Protein AF-A0A6H9RN89-F1 (afdb_monomer_lite)

Structure (mmCIF, N/CA/C/O backbone):
data_AF-A0A6H9RN89-F1
#
_entry.id   AF-A0A6H9RN89-F1
#
loop_
_atom_site.group_PDB
_atom_site.id
_atom_site.type_symbol
_atom_site.label_atom_id
_atom_site.label_alt_id
_atom_site.label_comp_id
_atom_site.label_asym_id
_atom_site.label_entity_id
_atom_site.label_seq_id
_atom_site.pdbx_PDB_ins_code
_atom_site.Cartn_x
_atom_site.Cartn_y
_atom_site.Cartn_z
_atom_site.occupancy
_atom_site.B_iso_or_equiv
_atom_site.auth_seq_id
_atom_site.auth_comp_id
_atom_site.auth_asym_id
_atom_site.auth_atom_id
_atom_site.pdbx_PDB_model_num
ATOM 1 N N . ILE A 1 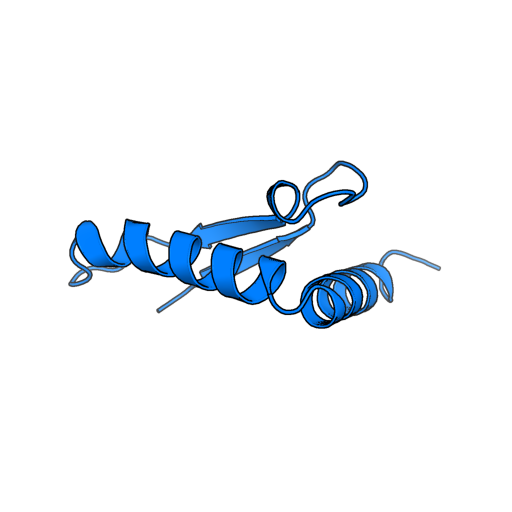1 ? -12.360 -4.880 6.805 1.00 70.31 1 ILE A N 1
ATOM 2 C CA . ILE A 1 1 ? -11.126 -4.091 6.612 1.00 70.31 1 ILE A CA 1
ATOM 3 C C . ILE A 1 1 ? -11.114 -3.617 5.177 1.00 70.31 1 ILE A C 1
ATOM 5 O O . ILE A 1 1 ? -11.173 -4.462 4.296 1.00 70.31 1 ILE A O 1
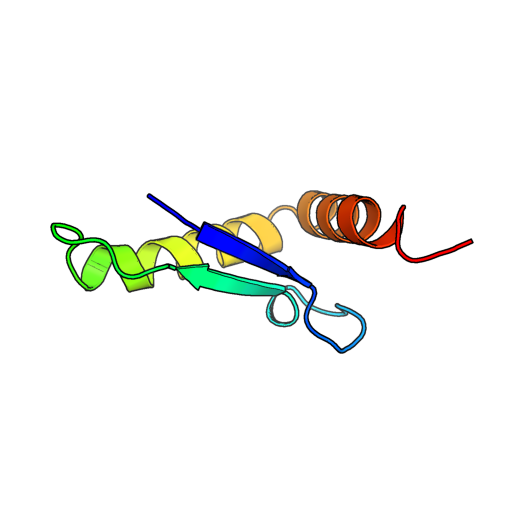ATOM 9 N N . ARG A 1 2 ? -11.169 -2.299 4.951 1.00 75.19 2 ARG A N 1
ATOM 10 C CA . ARG A 1 2 ? -11.074 -1.706 3.609 1.00 75.19 2 ARG A CA 1
ATOM 11 C C . ARG A 1 2 ? -9.771 -0.923 3.518 1.00 75.19 2 ARG A C 1
ATOM 13 O O . ARG A 1 2 ? -9.506 -0.067 4.359 1.00 75.19 2 ARG A O 1
ATOM 20 N N . LEU A 1 3 ? -8.974 -1.276 2.523 1.00 76.81 3 LEU A N 1
ATOM 21 C CA . LEU A 1 3 ? -7.672 -0.707 2.220 1.00 76.81 3 LEU A CA 1
ATOM 22 C C . LEU A 1 3 ? -7.710 -0.335 0.740 1.00 76.81 3 LEU A C 1
ATOM 24 O O . LEU A 1 3 ? -7.981 -1.208 -0.084 1.00 76.81 3 LEU A O 1
ATOM 28 N N . SER A 1 4 ? -7.448 0.927 0.432 1.00 76.62 4 SER A N 1
ATOM 29 C CA . SER A 1 4 ? -7.261 1.394 -0.937 1.00 76.62 4 SER A CA 1
ATOM 30 C C . SER A 1 4 ? -5.767 1.521 -1.193 1.00 76.62 4 SER A C 1
ATOM 32 O O . SER A 1 4 ? -5.041 2.113 -0.391 1.00 76.62 4 SER A O 1
ATOM 34 N N . VAL A 1 5 ? -5.302 0.917 -2.280 1.00 74.56 5 VAL A N 1
ATOM 35 C CA . VAL A 1 5 ? -3.918 1.018 -2.739 1.00 74.56 5 VAL A CA 1
ATOM 36 C C . VAL A 1 5 ? -3.986 1.526 -4.161 1.00 74.56 5 VAL A C 1
ATOM 38 O O . VAL A 1 5 ? -4.534 0.845 -5.020 1.00 74.56 5 VAL A O 1
ATOM 41 N N . GLU A 1 6 ? -3.474 2.727 -4.383 1.00 73.31 6 GLU A N 1
ATOM 42 C CA . GLU A 1 6 ? -3.508 3.385 -5.682 1.00 73.31 6 GLU A CA 1
ATOM 43 C C . GLU A 1 6 ? -2.118 3.931 -6.011 1.00 73.31 6 GLU A C 1
ATOM 45 O O . GLU A 1 6 ? -1.391 4.382 -5.115 1.00 73.31 6 GLU A O 1
ATOM 50 N N . PRO A 1 7 ? -1.701 3.894 -7.282 1.00 73.62 7 PRO A N 1
ATOM 51 C CA . PRO A 1 7 ? -0.516 4.619 -7.693 1.00 73.62 7 PRO A CA 1
ATOM 52 C C . PRO A 1 7 ? -0.771 6.122 -7.547 1.00 73.62 7 PRO A C 1
ATOM 54 O O . PRO A 1 7 ? -1.848 6.633 -7.847 1.00 73.62 7 PRO A O 1
ATOM 57 N N . GLY A 1 8 ? 0.224 6.842 -7.046 1.00 67.19 8 GLY A N 1
ATOM 58 C CA . GLY A 1 8 ? 0.190 8.292 -6.972 1.00 67.19 8 GLY A CA 1
A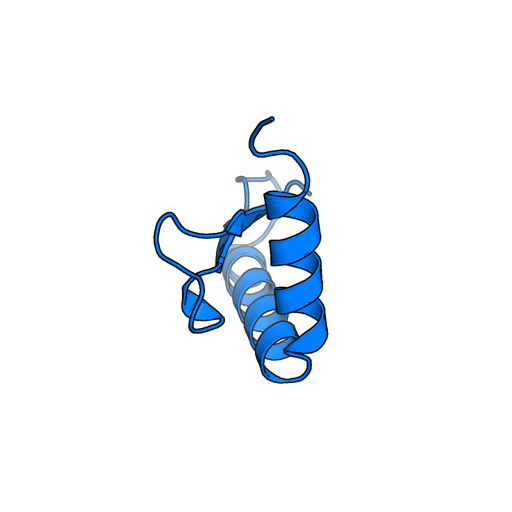TOM 59 C C . GLY A 1 8 ? 0.188 8.906 -8.367 1.00 67.19 8 GLY A C 1
ATOM 60 O O . GLY A 1 8 ? 0.624 8.298 -9.337 1.00 67.19 8 GLY A O 1
ATOM 61 N N . TYR A 1 9 ? -0.281 10.148 -8.447 1.00 58.19 9 TYR A N 1
ATOM 62 C CA . TYR A 1 9 ? -0.447 10.878 -9.707 1.00 58.19 9 TYR A CA 1
ATOM 63 C C . TYR A 1 9 ? 0.858 11.063 -10.508 1.00 58.19 9 TYR A C 1
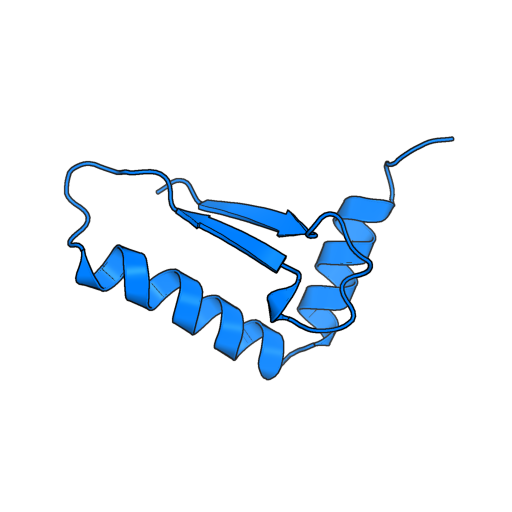ATOM 65 O O . TYR A 1 9 ? 0.825 11.260 -11.718 1.00 58.19 9 TYR A O 1
ATOM 73 N N . ASN A 1 10 ? 2.012 10.997 -9.840 1.00 57.16 10 ASN A N 1
ATOM 74 C CA . ASN A 1 10 ? 3.321 11.062 -10.482 1.00 57.16 10 ASN A CA 1
ATOM 75 C C . ASN A 1 10 ? 3.857 9.649 -10.718 1.00 57.16 10 ASN A C 1
ATOM 77 O O . ASN A 1 10 ? 3.730 8.805 -9.832 1.00 57.16 10 ASN A O 1
ATOM 81 N N . GLU A 1 11 ? 4.526 9.447 -11.862 1.00 57.59 11 GLU A N 1
ATOM 82 C CA . GLU A 1 11 ? 5.290 8.238 -12.203 1.00 57.59 11 GLU A CA 1
ATOM 83 C C . GLU A 1 11 ? 5.948 7.655 -10.942 1.00 57.59 11 GLU A C 1
ATOM 85 O O . GLU A 1 11 ? 6.769 8.314 -10.287 1.00 57.59 11 GLU A O 1
ATOM 90 N N . VAL A 1 12 ? 5.533 6.446 -10.547 1.00 64.75 12 VAL A N 1
ATOM 91 C CA . VAL A 1 12 ? 5.945 5.825 -9.281 1.00 64.75 12 VAL A CA 1
ATOM 92 C C . VAL A 1 12 ? 7.396 5.358 -9.404 1.00 64.75 12 VAL A C 1
ATOM 94 O O . VAL A 1 12 ? 7.704 4.189 -9.595 1.00 64.75 12 VAL A O 1
ATOM 97 N N . ARG A 1 13 ? 8.326 6.307 -9.271 1.00 63.91 13 ARG A N 1
ATOM 98 C CA . ARG A 1 13 ? 9.779 6.065 -9.273 1.00 63.91 13 ARG A CA 1
ATOM 99 C C . ARG A 1 13 ? 10.281 5.454 -7.968 1.00 63.91 13 ARG A C 1
ATOM 101 O O . ARG A 1 13 ? 11.393 4.943 -7.902 1.00 63.91 13 ARG A O 1
ATOM 108 N N . THR A 1 14 ? 9.483 5.547 -6.903 1.00 66.81 14 THR A N 1
ATOM 109 C CA . THR A 1 14 ? 9.796 5.006 -5.574 1.00 66.81 14 THR A CA 1
ATOM 110 C C . THR A 1 14 ? 8.528 4.480 -4.906 1.00 66.81 14 THR A C 1
ATOM 112 O O . THR A 1 14 ? 7.440 4.987 -5.167 1.00 66.81 14 THR A O 1
ATOM 115 N N . MET A 1 15 ? 8.653 3.539 -3.964 1.00 71.38 15 MET A N 1
ATOM 116 C CA . MET A 1 15 ? 7.510 2.958 -3.226 1.00 71.38 15 MET A CA 1
ATOM 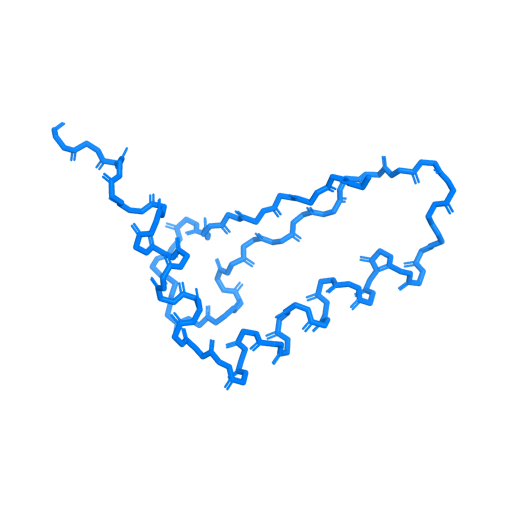117 C C . MET A 1 15 ? 6.683 3.986 -2.441 1.00 71.38 15 MET A C 1
ATOM 119 O O . MET A 1 15 ? 5.551 3.714 -2.052 1.00 71.38 15 MET A O 1
ATOM 123 N N . ARG A 1 16 ? 7.235 5.184 -2.206 1.00 68.38 16 ARG A N 1
ATOM 124 C CA . ARG A 1 16 ? 6.519 6.313 -1.594 1.00 68.38 16 ARG A CA 1
ATOM 125 C C . ARG A 1 16 ? 5.482 6.938 -2.523 1.00 68.38 16 ARG A C 1
ATOM 127 O O . ARG A 1 16 ? 4.613 7.648 -2.032 1.00 68.38 16 ARG A O 1
ATOM 134 N N . GLY A 1 17 ? 5.583 6.683 -3.824 1.00 70.75 17 GLY A N 1
ATOM 135 C CA . GLY A 1 17 ? 4.604 7.104 -4.814 1.00 70.75 17 GLY A CA 1
ATOM 136 C C . GLY A 1 17 ? 3.310 6.299 -4.762 1.00 70.75 17 GLY A C 1
ATOM 137 O O . GLY A 1 17 ? 2.373 6.689 -5.428 1.00 70.75 17 GLY A O 1
ATOM 138 N N . ILE A 1 18 ? 3.220 5.214 -3.985 1.00 75.50 18 ILE A N 1
ATOM 139 C CA . ILE A 1 18 ? 1.983 4.437 -3.840 1.00 75.50 18 ILE A CA 1
ATOM 140 C C . ILE A 1 18 ? 1.168 5.020 -2.681 1.00 75.50 18 ILE A C 1
ATOM 142 O O . ILE A 1 18 ? 1.600 5.003 -1.519 1.00 75.50 18 ILE A O 1
ATOM 146 N N . ALA A 1 19 ? -0.017 5.532 -3.000 1.00 77.62 19 ALA A N 1
ATOM 147 C CA . ALA A 1 19 ? -1.003 5.950 -2.022 1.00 77.62 19 ALA A CA 1
ATOM 148 C C . ALA A 1 19 ? -1.611 4.700 -1.373 1.00 77.62 19 ALA A C 1
ATOM 150 O O . ALA A 1 19 ? -2.142 3.818 -2.041 1.00 77.62 19 ALA A O 1
ATOM 151 N N . ILE A 1 20 ? -1.489 4.600 -0.050 1.00 78.06 20 ILE A N 1
ATOM 152 C CA . ILE A 1 20 ? -2.079 3.517 0.740 1.00 78.06 20 ILE A CA 1
ATOM 153 C C . ILE A 1 20 ? -2.983 4.182 1.760 1.00 78.06 20 ILE A C 1
ATOM 155 O O . ILE A 1 20 ? -2.500 4.738 2.751 1.00 78.06 20 ILE A O 1
ATOM 159 N N . GLU A 1 21 ? -4.281 4.117 1.510 1.00 79.44 21 GLU A N 1
ATOM 160 C CA . GLU A 1 21 ? -5.293 4.688 2.382 1.00 79.44 21 GLU A CA 1
ATOM 161 C C . GLU A 1 21 ? -6.019 3.584 3.135 1.00 79.44 21 GLU A C 1
ATOM 163 O O . GLU A 1 21 ? -6.531 2.613 2.571 1.00 79.44 21 GLU A O 1
ATOM 168 N N . PHE A 1 22 ? -6.054 3.734 4.454 1.00 78.56 22 PHE A N 1
ATOM 169 C CA . PHE A 1 22 ? -6.786 2.833 5.319 1.00 78.56 22 PHE A CA 1
ATOM 170 C C . PHE A 1 22 ? -8.084 3.512 5.743 1.00 78.56 22 PHE A C 1
ATOM 172 O O . PHE A 1 22 ? -8.051 4.527 6.437 1.00 78.56 22 PHE A O 1
ATOM 179 N N . GLN A 1 23 ? -9.220 2.946 5.341 1.00 78.94 23 GLN A N 1
ATOM 180 C CA . GLN A 1 23 ? -10.527 3.494 5.691 1.00 78.94 23 GLN A CA 1
ATOM 181 C C . GLN A 1 23 ? -10.817 3.268 7.175 1.00 78.94 23 GLN A C 1
ATOM 183 O O . GLN A 1 23 ? -10.532 2.197 7.727 1.00 78.94 23 GLN A O 1
ATOM 188 N N . ASP A 1 24 ? -11.402 4.272 7.825 1.00 72.88 24 ASP A N 1
ATOM 189 C CA . ASP A 1 24 ? -11.720 4.180 9.242 1.00 72.88 24 ASP A CA 1
ATOM 190 C C . ASP A 1 24 ? -12.730 3.057 9.490 1.00 72.88 24 ASP A C 1
ATOM 192 O O . ASP A 1 24 ? -13.868 3.076 9.024 1.00 72.88 24 ASP A O 1
ATOM 196 N N . GLN A 1 25 ? -12.291 2.048 10.243 1.00 75.38 25 GLN A N 1
ATOM 197 C CA . GLN A 1 25 ? -13.155 0.985 10.732 1.00 75.38 25 GLN A CA 1
ATOM 198 C C . GLN A 1 25 ? -13.322 1.080 12.250 1.00 75.38 25 GLN A C 1
ATOM 200 O O . GLN A 1 25 ? -12.311 1.175 12.970 1.00 75.38 25 GLN A O 1
ATOM 205 N N . PRO A 1 26 ? -14.570 1.018 12.754 1.00 74.44 26 PRO A N 1
ATOM 206 C CA . PRO A 1 26 ? -14.822 0.887 14.180 1.00 74.44 26 PRO A CA 1
ATOM 207 C C . PRO A 1 26 ? -14.197 -0.421 14.684 1.00 74.44 26 PRO A C 1
ATOM 209 O O . PRO A 1 26 ? -14.299 -1.461 14.038 1.00 74.44 26 PRO A O 1
ATOM 212 N N . GLY A 1 27 ? -13.489 -0.349 15.812 1.00 76.81 27 GLY A N 1
ATOM 213 C CA . GLY A 1 27 ? -12.794 -1.493 16.416 1.00 76.81 27 GLY A CA 1
ATOM 214 C C . GLY A 1 27 ? -11.317 -1.652 16.033 1.00 76.81 27 GLY A C 1
ATOM 215 O O . GLY A 1 27 ? -10.618 -2.434 16.672 1.00 76.81 27 GLY A O 1
ATOM 216 N N . LEU A 1 28 ? -10.793 -0.892 15.063 1.00 77.00 28 LEU A N 1
ATOM 217 C CA . LEU A 1 28 ? -9.367 -0.949 14.733 1.00 77.00 28 LEU A CA 1
ATOM 218 C C . LEU A 1 28 ? -8.566 0.108 15.500 1.00 77.00 28 LEU A C 1
ATOM 220 O O . LEU A 1 28 ? -8.705 1.308 15.259 1.00 77.00 28 LEU A O 1
ATOM 224 N N . CYS A 1 29 ? -7.700 -0.338 16.411 1.00 77.69 29 CYS A N 1
ATOM 225 C CA . CYS A 1 29 ? -6.855 0.542 17.213 1.00 77.69 29 CYS A CA 1
ATOM 226 C C . CYS A 1 29 ? -5.925 1.384 16.318 1.00 77.69 29 CYS A C 1
ATOM 228 O O . CYS A 1 29 ? -5.359 0.881 15.343 1.00 77.69 29 CYS A O 1
ATOM 230 N N . ARG A 1 30 ? -5.667 2.641 16.705 1.00 79.38 30 ARG A N 1
ATOM 231 C CA . ARG A 1 30 ? -4.773 3.582 15.995 1.00 79.38 30 ARG A CA 1
ATOM 232 C C . ARG A 1 30 ? -3.404 2.981 15.635 1.00 79.38 30 ARG A C 1
ATOM 234 O O . ARG A 1 30 ? -2.867 3.259 14.567 1.00 79.38 30 ARG A O 1
ATOM 241 N N . LYS A 1 31 ? -2.877 2.096 16.493 1.00 82.31 31 LYS A N 1
ATOM 242 C CA . LYS A 1 31 ? -1.620 1.362 16.273 1.00 82.31 31 LYS A CA 1
ATOM 243 C C . LYS A 1 31 ? -1.645 0.524 14.993 1.00 82.31 31 LYS A C 1
ATOM 245 O O . LYS A 1 31 ? -0.678 0.541 14.237 1.00 82.31 31 LYS A O 1
ATOM 250 N N . ILE A 1 32 ? -2.742 -0.184 14.732 1.00 82.06 32 ILE A N 1
ATOM 251 C CA . ILE A 1 32 ? -2.877 -1.043 13.551 1.00 82.06 32 ILE A CA 1
ATOM 252 C C . ILE A 1 32 ? -3.047 -0.193 12.286 1.00 82.06 32 ILE A C 1
ATOM 254 O O . ILE A 1 32 ? -2.406 -0.487 11.279 1.00 82.06 32 ILE A O 1
ATOM 258 N N . ARG A 1 33 ? -3.792 0.922 12.364 1.00 77.25 33 ARG A N 1
ATOM 259 C CA . ARG A 1 33 ? -3.956 1.874 11.244 1.00 77.25 33 ARG A CA 1
ATOM 260 C C . ARG A 1 33 ? -2.629 2.455 10.748 1.00 77.25 33 ARG A C 1
ATOM 262 O O . ARG A 1 33 ? -2.493 2.720 9.565 1.00 77.25 33 ARG A O 1
ATOM 269 N N . GLN A 1 34 ? -1.644 2.623 11.632 1.00 79.50 34 GLN A N 1
ATOM 270 C CA . GLN A 1 34 ? -0.307 3.108 11.262 1.00 79.50 34 GLN A CA 1
ATOM 271 C C . GLN A 1 34 ? 0.665 1.972 10.909 1.00 79.50 34 GLN A C 1
ATOM 273 O O . GLN A 1 34 ? 1.502 2.120 10.019 1.00 79.50 34 GLN A O 1
ATOM 278 N N . SER A 1 35 ? 0.551 0.823 11.583 1.00 84.94 35 SER A N 1
ATOM 279 C CA . SER A 1 35 ? 1.471 -0.304 11.381 1.00 84.94 35 SER A CA 1
ATOM 280 C C . SER A 1 35 ? 1.240 -1.021 10.052 1.00 84.94 35 SER A C 1
ATOM 282 O O . SER A 1 35 ? 2.209 -1.443 9.426 1.00 84.94 35 SER A O 1
ATOM 284 N N . ILE A 1 36 ? -0.015 -1.142 9.600 1.00 83.19 36 ILE A N 1
ATOM 285 C CA . ILE A 1 36 ? -0.348 -1.826 8.340 1.00 83.19 36 ILE A CA 1
ATOM 286 C C . ILE A 1 36 ? 0.280 -1.112 7.128 1.00 83.19 36 ILE A C 1
ATOM 288 O O . ILE A 1 36 ? 1.042 -1.766 6.415 1.00 83.19 36 ILE A O 1
ATOM 292 N N . PRO A 1 37 ? 0.074 0.204 6.899 1.00 80.81 37 PRO A N 1
ATOM 293 C CA . PRO A 1 37 ? 0.701 0.895 5.771 1.00 80.81 37 PRO A CA 1
ATOM 294 C C . PRO A 1 37 ? 2.230 0.830 5.816 1.00 80.81 37 PRO A C 1
ATOM 296 O O . PRO A 1 37 ? 2.873 0.638 4.788 1.00 80.81 37 PRO A O 1
ATOM 299 N N . ALA A 1 38 ? 2.828 0.934 7.008 1.00 84.81 38 ALA A N 1
ATOM 300 C CA . ALA A 1 38 ? 4.275 0.824 7.174 1.00 84.81 38 ALA A CA 1
ATOM 301 C C . ALA A 1 38 ? 4.803 -0.579 6.818 1.00 84.81 38 ALA A C 1
ATOM 303 O O . ALA A 1 38 ? 5.856 -0.701 6.191 1.00 84.81 38 ALA A O 1
ATOM 304 N N . ALA A 1 39 ? 4.075 -1.636 7.186 1.00 86.44 39 ALA A N 1
ATOM 305 C CA . ALA A 1 39 ? 4.428 -3.011 6.844 1.00 86.44 39 ALA A CA 1
ATOM 306 C C . ALA A 1 39 ? 4.295 -3.280 5.339 1.00 86.44 39 ALA A C 1
ATOM 308 O O . ALA A 1 39 ? 5.197 -3.878 4.754 1.00 86.44 39 ALA A O 1
ATOM 309 N N . ILE A 1 40 ? 3.224 -2.788 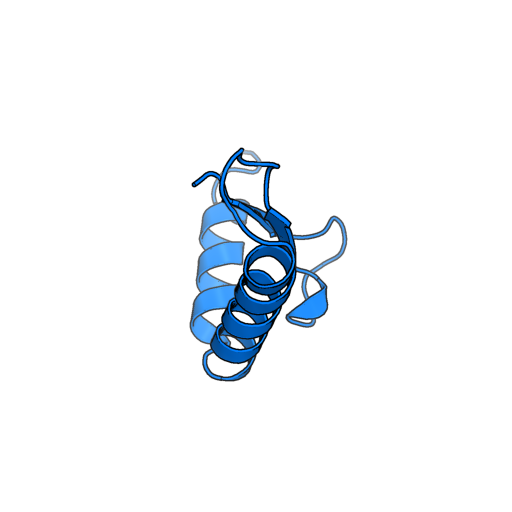4.706 1.00 82.75 40 ILE A N 1
ATOM 310 C CA . ILE A 1 40 ? 3.027 -2.896 3.253 1.00 82.75 40 ILE A CA 1
ATOM 311 C C . ILE A 1 40 ? 4.166 -2.183 2.519 1.00 82.75 40 ILE A C 1
ATOM 313 O O . ILE A 1 40 ? 4.799 -2.791 1.660 1.00 82.75 40 ILE A O 1
ATOM 317 N N . ARG A 1 41 ? 4.512 -0.948 2.915 1.00 81.62 41 ARG A N 1
ATOM 318 C CA . ARG A 1 41 ? 5.648 -0.206 2.335 1.00 81.62 41 ARG A CA 1
ATOM 319 C C . ARG A 1 41 ? 6.958 -0.982 2.444 1.00 81.62 41 ARG A C 1
ATOM 321 O O . ARG A 1 41 ? 7.645 -1.141 1.444 1.00 81.62 41 ARG A O 1
ATOM 328 N N . ARG A 1 42 ? 7.265 -1.540 3.619 1.00 85.00 42 ARG A N 1
ATOM 329 C CA . ARG A 1 42 ? 8.456 -2.389 3.814 1.00 85.00 42 ARG A CA 1
ATOM 330 C C . ARG A 1 42 ? 8.432 -3.651 2.947 1.00 85.00 42 ARG A C 1
ATOM 332 O O . ARG A 1 42 ? 9.480 -4.098 2.492 1.00 85.00 42 ARG A O 1
ATOM 339 N N . GLY A 1 43 ? 7.257 -4.247 2.742 1.00 83.31 43 GLY A N 1
ATOM 340 C CA . GLY A 1 43 ? 7.079 -5.396 1.853 1.00 83.31 43 GLY A CA 1
ATOM 341 C C . GLY A 1 43 ? 7.363 -5.045 0.393 1.00 83.31 43 GLY A C 1
ATOM 342 O O . GLY A 1 43 ? 8.098 -5.771 -0.272 1.00 83.31 43 GLY A O 1
ATOM 343 N N . LEU A 1 44 ? 6.848 -3.902 -0.066 1.00 79.44 44 LEU A N 1
ATOM 344 C CA . LEU A 1 44 ? 7.069 -3.380 -1.417 1.00 79.44 44 LEU A CA 1
ATOM 345 C C . LEU A 1 44 ? 8.529 -2.960 -1.643 1.00 79.44 44 LEU A C 1
ATOM 347 O O . LEU A 1 44 ? 9.085 -3.245 -2.696 1.00 79.44 44 LEU A O 1
ATOM 351 N N . GLU A 1 45 ? 9.190 -2.371 -0.642 1.00 81.38 45 GLU A N 1
ATOM 352 C CA . GLU A 1 45 ? 10.628 -2.058 -0.700 1.00 81.38 45 GLU A CA 1
ATOM 353 C C . GLU A 1 45 ? 11.493 -3.317 -0.844 1.00 81.38 45 GLU A C 1
ATOM 355 O O . GLU A 1 45 ? 12.462 -3.316 -1.599 1.00 81.38 45 GLU A O 1
ATOM 360 N N . LYS A 1 46 ? 11.142 -4.407 -0.150 1.00 84.56 46 LYS A N 1
ATOM 361 C CA . LYS A 1 46 ? 11.862 -5.688 -0.258 1.00 84.56 46 LYS A CA 1
ATOM 362 C C . LYS A 1 46 ? 11.583 -6.428 -1.564 1.00 84.56 46 LYS A C 1
ATOM 364 O O . LYS A 1 46 ? 12.410 -7.234 -1.983 1.00 84.56 46 LYS A O 1
ATOM 369 N N . ARG A 1 47 ? 10.410 -6.216 -2.162 1.00 80.75 47 ARG A N 1
ATOM 370 C CA . ARG A 1 47 ? 9.945 -6.909 -3.372 1.00 80.75 47 ARG A CA 1
ATOM 371 C C . ARG A 1 47 ? 9.403 -5.888 -4.370 1.00 80.75 47 ARG A C 1
ATOM 373 O O . ARG A 1 47 ? 8.186 -5.801 -4.556 1.00 80.75 47 ARG A O 1
ATOM 380 N N . PRO A 1 48 ? 10.294 -5.127 -5.027 1.00 76.12 48 PRO A N 1
ATOM 381 C CA . PRO A 1 48 ? 9.884 -4.084 -5.960 1.00 76.12 48 PRO A CA 1
ATOM 382 C C . PRO A 1 48 ? 9.084 -4.630 -7.146 1.00 76.12 48 PRO A C 1
ATOM 384 O O . PRO A 1 48 ? 8.215 -3.942 -7.664 1.00 76.12 48 PRO A O 1
ATOM 387 N N . GLU A 1 49 ? 9.300 -5.893 -7.519 1.00 77.69 49 GLU A N 1
ATOM 388 C CA . GLU A 1 49 ? 8.506 -6.647 -8.501 1.00 77.69 49 GLU A CA 1
ATOM 389 C C . GLU A 1 49 ? 6.985 -6.570 -8.272 1.00 77.69 49 GLU A C 1
ATOM 391 O O . GLU A 1 49 ? 6.220 -6.528 -9.232 1.00 77.69 49 GLU A O 1
ATOM 396 N N . ILE A 1 50 ? 6.533 -6.509 -7.014 1.00 75.38 50 ILE A N 1
ATOM 397 C CA . ILE A 1 50 ? 5.108 -6.426 -6.671 1.00 75.38 50 ILE A CA 1
ATOM 398 C C . ILE A 1 50 ? 4.568 -5.029 -6.973 1.00 75.38 50 ILE A C 1
ATOM 400 O O . ILE A 1 50 ? 3.451 -4.904 -7.463 1.00 75.38 50 ILE A O 1
ATOM 404 N N . ALA A 1 51 ? 5.359 -3.986 -6.714 1.00 69.00 51 ALA A N 1
ATOM 405 C CA . ALA A 1 51 ? 4.984 -2.620 -7.053 1.00 69.00 51 ALA A CA 1
ATOM 406 C C . ALA A 1 51 ? 4.900 -2.433 -8.568 1.00 69.00 51 ALA A C 1
ATOM 408 O O . ALA A 1 51 ? 3.925 -1.868 -9.042 1.00 69.00 51 ALA A O 1
ATOM 409 N N . TRP A 1 52 ? 5.858 -2.980 -9.324 1.00 70.62 52 TRP A N 1
ATOM 410 C CA . TRP A 1 52 ? 5.808 -2.971 -10.787 1.00 70.62 52 TRP A CA 1
ATOM 411 C C . TRP A 1 52 ? 4.570 -3.688 -11.325 1.00 70.62 52 TRP A C 1
ATOM 413 O O . TRP A 1 52 ? 3.907 -3.158 -12.201 1.00 70.62 52 TRP A O 1
ATOM 423 N N . ARG A 1 53 ? 4.206 -4.848 -10.763 1.00 72.12 53 ARG A N 1
ATOM 424 C CA . ARG A 1 53 ? 2.975 -5.561 -11.146 1.00 72.12 53 ARG A CA 1
ATOM 425 C C . ARG A 1 53 ? 1.693 -4.846 -10.725 1.00 72.12 53 ARG A C 1
ATOM 427 O O . ARG A 1 53 ? 0.688 -4.981 -11.405 1.00 72.12 53 ARG A O 1
ATOM 434 N N . LEU A 1 54 ? 1.706 -4.127 -9.604 1.00 68.50 54 LEU A N 1
ATOM 435 C CA . LEU A 1 54 ? 0.592 -3.268 -9.196 1.00 68.50 54 LEU A CA 1
ATOM 436 C C . LEU A 1 54 ? 0.435 -2.099 -10.167 1.00 68.50 54 LEU A C 1
ATOM 438 O O . LEU A 1 54 ? -0.682 -1.819 -10.576 1.00 68.50 54 LEU A O 1
ATOM 442 N N . LEU A 1 55 ? 1.538 -1.454 -10.555 1.00 65.00 55 LEU A N 1
ATOM 443 C CA . LEU A 1 55 ? 1.536 -0.393 -11.562 1.00 65.00 55 LEU A CA 1
ATOM 444 C C . LEU A 1 55 ? 1.027 -0.920 -12.898 1.00 65.00 55 LEU A C 1
ATOM 446 O O . LEU A 1 55 ? 0.064 -0.380 -13.408 1.00 65.00 55 LEU A O 1
ATOM 450 N N . ASP A 1 56 ? 1.565 -2.040 -13.374 1.00 64.50 56 ASP A N 1
ATOM 451 C CA . ASP A 1 56 ? 1.111 -2.717 -14.592 1.00 64.50 56 ASP A CA 1
ATOM 452 C C . ASP A 1 56 ? -0.389 -3.066 -14.533 1.00 64.50 56 ASP A C 1
ATOM 454 O O . ASP A 1 56 ? -1.138 -2.763 -15.454 1.00 64.50 56 ASP A O 1
ATOM 458 N N . ALA A 1 57 ? -0.880 -3.598 -13.407 1.00 63.12 57 ALA A N 1
ATOM 459 C CA . ALA A 1 57 ? -2.303 -3.889 -13.214 1.00 63.12 57 ALA A CA 1
ATOM 460 C C . ALA A 1 57 ? -3.196 -2.632 -13.138 1.00 63.12 57 ALA A C 1
ATOM 462 O O . ALA A 1 57 ? -4.389 -2.719 -13.430 1.00 63.12 57 ALA A O 1
ATOM 463 N N . HIS A 1 58 ? -2.642 -1.482 -12.742 1.00 60.06 58 HIS A N 1
ATOM 464 C CA . HIS A 1 58 ? -3.327 -0.186 -12.733 1.00 60.06 58 HIS A CA 1
ATOM 465 C C . HIS A 1 58 ? -3.135 0.620 -14.037 1.00 60.06 58 HIS A C 1
ATOM 467 O O . HIS A 1 58 ? -3.915 1.544 -14.272 1.00 60.06 58 HIS A O 1
ATOM 473 N N . ASP A 1 59 ? -2.159 0.260 -14.878 1.00 55.75 59 ASP A N 1
ATOM 474 C CA . ASP A 1 59 ? -1.855 0.868 -16.183 1.00 55.75 59 ASP A CA 1
ATOM 475 C C . ASP A 1 59 ? -2.433 0.072 -17.369 1.00 55.75 59 ASP A C 1
ATOM 477 O O . ASP A 1 59 ? -2.597 0.635 -18.449 1.00 55.75 59 ASP A O 1
ATOM 481 N N . LEU A 1 60 ? -2.842 -1.195 -17.200 1.00 44.34 60 LEU A N 1
ATOM 482 C CA . LEU A 1 60 ? -3.403 -1.993 -18.307 1.00 44.34 60 LEU A CA 1
ATOM 483 C C . LEU A 1 60 ? -4.840 -1.602 -18.724 1.00 44.34 60 LEU A C 1
ATOM 485 O O . LEU A 1 60 ? -5.393 -2.207 -19.639 1.00 44.34 60 LEU A O 1
ATOM 489 N N . PHE A 1 61 ? -5.457 -0.613 -18.069 1.00 47.53 61 PHE A N 1
ATOM 490 C CA . PHE A 1 61 ? -6.806 -0.120 -18.396 1.00 47.53 61 PHE A CA 1
ATOM 491 C C . PHE A 1 61 ? -6.953 1.403 -18.295 1.00 47.53 61 PHE A C 1
ATOM 493 O O . PHE A 1 61 ? -8.050 1.903 -18.049 1.00 47.53 61 PHE A O 1
ATOM 500 N N . ARG A 1 62 ? -5.875 2.165 -18.492 1.00 46.66 62 ARG A N 1
ATOM 501 C CA . ARG A 1 62 ? -6.003 3.608 -18.723 1.00 46.66 62 ARG A CA 1
ATOM 502 C C . ARG A 1 62 ? -5.832 3.899 -20.226 1.00 46.66 62 ARG A C 1
ATOM 504 O O . ARG A 1 62 ? -4.815 4.455 -20.607 1.00 46.66 62 ARG A O 1
ATOM 511 N N . ASP A 1 63 ? -6.846 3.470 -21.003 1.00 44.44 63 ASP A N 1
ATOM 512 C CA . ASP A 1 63 ? -7.236 3.883 -22.382 1.00 44.44 63 ASP A CA 1
ATOM 513 C C . ASP A 1 63 ? -6.178 3.671 -23.503 1.00 44.44 63 ASP A C 1
ATOM 515 O O . ASP A 1 63 ? -5.061 4.169 -23.423 1.00 44.44 63 ASP A O 1
ATOM 519 N N . ILE A 1 64 ? -6.349 2.829 -24.541 1.00 38.69 64 ILE A N 1
ATOM 520 C CA . ILE A 1 64 ? -7.289 2.886 -25.697 1.00 38.69 64 ILE A CA 1
ATOM 521 C C . ILE A 1 64 ? -7.743 4.290 -26.094 1.00 38.69 64 ILE A C 1
ATOM 523 O O . ILE A 1 64 ? -8.574 4.867 -25.370 1.00 38.69 64 ILE A O 1
#

pLDDT: mean 72.0, std 10.98, range [38.69, 86.44]

Organism: NCBI:txid191390

Foldseek 3Di:
DDWDWAAAPDDCPDLVRIDIDDDDDPPDDPVCNVVVVVVVSVVCVVPVVVVVVVVVVNPVPPDD

Sequence (64 aa):
IRLSVEPGYNEVRTMRGIAIEFQDQPGLCRKIRQSIPAAIRRGLEKRPEIAWRLLDAHDLFRDI

Radius of gyration: 13.08 Å; chains: 1; bounding box: 27×18×43 Å

Secondary structure (DSSP, 8-state):
--EEEEE-SS---SGGGEEEEEPP-TT--HHHHHHHHHHHHHHHHH-HHHHHHHHHHHHTTS--